Protein AF-A0A1Z9B0Y1-F1 (afdb_monomer_lite)

Sequence (141 aa):
MNPYEKLLNRKRKWTPVQTDAGSCRAGAEETVRRALALRHMELPVGDFIRDALATDVPALSRELLESNVTDEQNHDLALGFVARAYGVDEKAESEALRLREAWTSHPDHTILKAMVAERAIFFVLLPFFRANGDAGMRTVS

Structure (mmCIF, N/CA/C/O backbone):
data_AF-A0A1Z9B0Y1-F1
#
_entry.id   AF-A0A1Z9B0Y1-F1
#
loop_
_atom_site.group_PDB
_atom_site.id
_atom_site.type_symbol
_atom_site.label_atom_id
_atom_site.label_alt_id
_atom_site.label_comp_id
_atom_site.label_asym_id
_atom_site.label_entity_id
_atom_site.label_seq_id
_atom_site.pdbx_PDB_ins_code
_atom_site.Cartn_x
_atom_site.Cartn_y
_atom_site.Cartn_z
_atom_site.occupancy
_atom_site.B_iso_or_equiv
_atom_site.auth_seq_id
_atom_site.auth_comp_id
_atom_site.auth_asym_id
_atom_site.auth_atom_id
_atom_site.pdbx_PDB_model_num
ATOM 1 N N . MET A 1 1 ? -1.249 13.219 27.260 1.00 81.31 1 MET A N 1
ATOM 2 C CA . MET A 1 1 ? -1.088 12.800 25.858 1.00 81.31 1 MET A CA 1
ATOM 3 C C . MET A 1 1 ? -0.987 11.287 25.811 1.00 81.31 1 MET A C 1
ATOM 5 O O . MET A 1 1 ? 0.002 10.742 26.295 1.00 81.31 1 MET A O 1
ATOM 9 N N . ASN A 1 2 ? -2.022 10.616 25.318 1.00 92.31 2 ASN A N 1
ATOM 10 C CA . ASN A 1 2 ? -2.022 9.166 25.132 1.00 92.31 2 ASN A CA 1
ATOM 11 C C . ASN A 1 2 ? -1.180 8.771 23.886 1.00 92.31 2 ASN A C 1
ATOM 13 O O . ASN A 1 2 ? -0.787 9.648 23.107 1.00 92.31 2 ASN A O 1
ATOM 17 N N . PRO A 1 3 ? -0.845 7.480 23.686 1.00 94.62 3 PRO A N 1
ATOM 18 C CA . PRO A 1 3 ? -0.035 7.055 22.543 1.00 94.62 3 PRO A CA 1
ATOM 19 C C . PRO A 1 3 ? -0.631 7.412 21.171 1.00 94.62 3 PRO A C 1
ATOM 21 O O . PRO A 1 3 ? 0.126 7.786 20.278 1.00 94.62 3 PRO A O 1
ATOM 24 N N . TYR A 1 4 ? -1.957 7.357 21.012 1.00 94.25 4 TYR A N 1
ATOM 25 C CA . TYR A 1 4 ? -2.647 7.686 19.760 1.00 94.25 4 TYR A CA 1
ATOM 26 C C . TYR A 1 4 ? -2.570 9.183 19.448 1.00 94.25 4 TYR A C 1
ATOM 28 O O . TYR A 1 4 ? -2.167 9.554 18.349 1.00 94.25 4 TYR A O 1
ATOM 36 N N . GLU A 1 5 ? -2.822 10.044 20.438 1.00 94.12 5 GLU A N 1
ATOM 37 C CA . GLU A 1 5 ? -2.656 11.503 20.318 1.00 94.12 5 GLU A CA 1
ATOM 38 C C . GLU A 1 5 ? -1.214 11.874 19.950 1.00 94.12 5 GLU A C 1
ATOM 40 O O . GLU A 1 5 ? -0.966 12.760 19.135 1.00 94.12 5 GLU A O 1
ATOM 45 N N . LYS A 1 6 ? -0.228 11.179 20.531 1.00 95.56 6 LYS A N 1
ATOM 46 C CA . LYS A 1 6 ? 1.187 11.401 20.213 1.00 95.56 6 LYS A CA 1
ATOM 47 C C . LYS A 1 6 ? 1.515 11.038 18.763 1.00 95.56 6 LYS A C 1
ATOM 49 O O . LYS A 1 6 ? 2.334 11.726 18.157 1.00 95.56 6 LYS A O 1
ATOM 54 N N . LEU A 1 7 ? 0.934 9.960 18.231 1.00 94.00 7 LEU A N 1
ATOM 55 C CA . LEU A 1 7 ? 1.095 9.571 16.828 1.00 94.00 7 LEU A CA 1
ATOM 56 C C . LEU A 1 7 ? 0.408 10.577 15.905 1.00 94.00 7 LEU A C 1
ATOM 58 O O . LEU A 1 7 ? 1.056 11.075 14.990 1.00 94.00 7 LEU A O 1
ATOM 62 N N . LEU A 1 8 ? -0.838 10.944 16.207 1.00 93.75 8 LEU A N 1
ATOM 63 C CA . LEU A 1 8 ? -1.615 11.913 15.437 1.00 93.75 8 LEU A CA 1
ATOM 64 C C . LEU A 1 8 ? -0.884 13.259 15.324 1.00 93.75 8 LEU A C 1
ATOM 66 O O . LEU A 1 8 ? -0.677 13.758 14.223 1.00 93.75 8 LEU A O 1
ATOM 70 N N . ASN A 1 9 ? -0.360 13.777 16.439 1.00 94.44 9 ASN A N 1
ATOM 71 C CA . ASN A 1 9 ? 0.404 15.031 16.480 1.00 94.44 9 ASN A CA 1
ATOM 72 C C . ASN A 1 9 ? 1.724 14.997 15.690 1.00 94.44 9 ASN A C 1
ATOM 74 O O . ASN A 1 9 ? 2.328 16.041 15.445 1.00 94.44 9 ASN A O 1
ATOM 78 N N . ARG A 1 10 ? 2.223 13.808 15.333 1.00 93.56 10 ARG A N 1
ATOM 79 C CA . ARG A 1 10 ? 3.442 13.638 14.528 1.00 93.56 10 ARG A CA 1
ATOM 80 C C . ARG A 1 10 ? 3.149 13.459 13.045 1.00 93.56 10 ARG A C 1
ATOM 82 O O . ARG A 1 10 ? 4.092 13.559 12.256 1.00 93.56 10 ARG A O 1
ATOM 89 N N . LYS A 1 11 ? 1.896 13.188 12.665 1.00 91.19 11 LYS A N 1
ATOM 90 C CA . LYS A 1 11 ? 1.52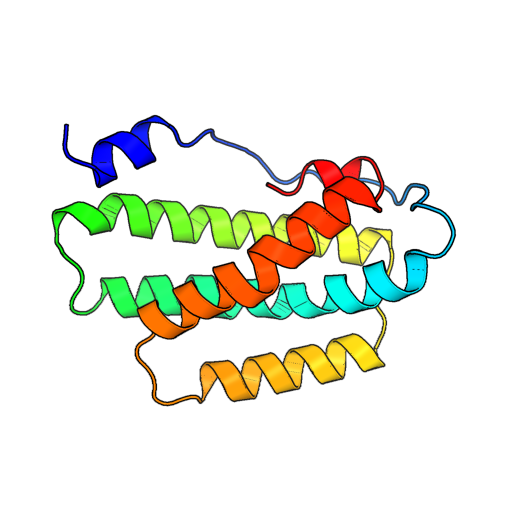3 13.019 11.261 1.00 91.19 11 LYS A CA 1
ATOM 91 C C . LYS A 1 11 ? 1.761 14.328 10.525 1.00 91.19 11 LYS A C 1
ATOM 93 O O . LYS A 1 11 ? 1.365 15.405 10.967 1.00 91.19 11 LYS A O 1
ATOM 98 N N . ARG A 1 12 ? 2.453 14.228 9.396 1.00 90.38 12 ARG A N 1
ATOM 99 C CA . ARG A 1 12 ? 2.667 15.353 8.493 1.00 90.38 12 ARG A CA 1
ATOM 100 C C . ARG A 1 12 ? 1.671 15.230 7.364 1.00 90.38 12 ARG A C 1
ATOM 102 O O . ARG A 1 12 ? 1.528 14.160 6.785 1.00 90.38 12 ARG A O 1
ATOM 109 N N . LYS A 1 13 ? 1.026 16.342 7.032 1.00 87.62 13 LYS A N 1
ATOM 110 C CA . LYS A 1 13 ? 0.240 16.407 5.810 1.00 87.62 13 LYS A CA 1
ATOM 111 C C . LYS A 1 13 ? 1.182 16.266 4.619 1.00 87.62 13 LYS A C 1
ATOM 113 O O . LYS A 1 13 ? 2.190 16.970 4.539 1.00 87.62 13 LYS A O 1
ATOM 118 N N . TRP A 1 14 ? 0.822 15.390 3.700 1.00 91.31 14 TRP A N 1
ATOM 119 C CA . TRP A 1 14 ? 1.463 15.250 2.405 1.00 91.31 14 TRP A CA 1
ATOM 120 C C . TRP A 1 14 ? 0.373 15.156 1.336 1.00 91.31 14 TRP A C 1
ATOM 122 O O . TRP A 1 14 ? -0.786 14.878 1.646 1.00 91.31 14 TRP A O 1
ATOM 132 N N . THR A 1 15 ? 0.732 15.468 0.097 1.00 91.12 15 THR A N 1
ATOM 133 C CA . THR A 1 15 ? -0.199 15.460 -1.032 1.00 91.12 15 THR A CA 1
ATOM 134 C C . THR A 1 15 ? 0.452 14.681 -2.168 1.00 91.12 15 THR A C 1
ATOM 136 O O . THR A 1 15 ? 1.574 15.030 -2.545 1.00 91.12 15 THR A O 1
ATOM 139 N N . PRO A 1 16 ? -0.220 13.666 -2.731 1.00 94.00 16 PRO A N 1
ATOM 140 C CA . PRO A 1 16 ? 0.246 12.982 -3.930 1.00 94.00 16 PRO A CA 1
ATOM 141 C C . PRO A 1 16 ? 0.434 13.959 -5.096 1.00 94.00 16 PRO A C 1
ATOM 143 O O . PRO A 1 16 ? -0.443 14.778 -5.375 1.00 94.00 16 PRO A O 1
ATOM 146 N N . VAL A 1 17 ? 1.560 13.862 -5.804 1.00 92.44 17 VAL A N 1
ATOM 147 C CA . VAL A 1 17 ? 1.859 14.690 -6.983 1.00 92.44 17 VAL A CA 1
ATOM 148 C C . VAL A 1 17 ? 2.156 13.777 -8.163 1.00 92.44 17 VAL A C 1
ATOM 150 O O . VAL A 1 17 ? 2.988 12.876 -8.057 1.00 92.44 17 VAL A O 1
ATOM 153 N N . GLN A 1 18 ? 1.491 14.015 -9.296 1.00 94.12 18 GLN A N 1
ATOM 154 C CA . GLN A 1 18 ? 1.799 13.296 -10.527 1.00 94.12 18 GLN A CA 1
ATOM 155 C C . GLN A 1 18 ? 3.174 13.720 -11.046 1.00 94.12 18 GLN A C 1
ATOM 157 O O . GLN A 1 18 ? 3.466 14.910 -11.146 1.00 94.12 18 GLN A O 1
ATOM 162 N N . THR A 1 19 ? 4.000 12.737 -11.386 1.00 90.25 19 THR A N 1
ATOM 163 C CA . THR A 1 19 ? 5.342 12.931 -11.942 1.00 90.25 19 THR A CA 1
ATOM 164 C C . THR A 1 19 ? 5.487 12.126 -13.228 1.00 90.25 19 THR A C 1
ATOM 166 O O . THR A 1 19 ? 4.723 11.187 -13.460 1.00 90.25 19 THR A O 1
ATOM 169 N N . ASP A 1 20 ? 6.440 12.515 -14.069 1.00 95.19 20 ASP A N 1
ATOM 170 C CA . ASP A 1 20 ? 6.820 11.748 -15.254 1.00 95.19 20 ASP A CA 1
ATOM 171 C C . ASP A 1 20 ? 7.807 10.639 -14.875 1.00 95.19 20 ASP A C 1
ATOM 173 O O . ASP A 1 20 ? 8.568 10.781 -13.917 1.00 95.19 20 ASP A O 1
ATOM 177 N N . ALA A 1 21 ? 7.818 9.547 -15.644 1.00 95.62 21 ALA A N 1
ATOM 178 C CA . ALA A 1 21 ? 8.701 8.417 -15.376 1.00 95.62 21 ALA A CA 1
ATOM 179 C C . ALA A 1 21 ? 10.175 8.802 -15.560 1.00 95.62 21 ALA A C 1
ATOM 181 O O . ALA A 1 21 ? 10.603 9.196 -16.647 1.00 95.62 21 ALA A O 1
ATOM 182 N N . GLY A 1 22 ? 10.961 8.645 -14.497 1.00 94.88 22 GLY A N 1
ATOM 183 C CA . GLY A 1 22 ? 12.414 8.750 -14.537 1.00 94.88 22 GLY A CA 1
ATOM 184 C C . GLY A 1 22 ? 13.112 7.399 -14.710 1.00 94.88 22 GLY A C 1
ATOM 185 O O . GLY A 1 22 ? 12.506 6.363 -14.996 1.00 94.88 22 GLY A O 1
ATOM 186 N N . SER A 1 23 ? 14.424 7.389 -14.478 1.00 94.88 23 SER A N 1
ATOM 187 C CA . SER A 1 23 ? 15.214 6.156 -14.483 1.00 94.88 23 SER A CA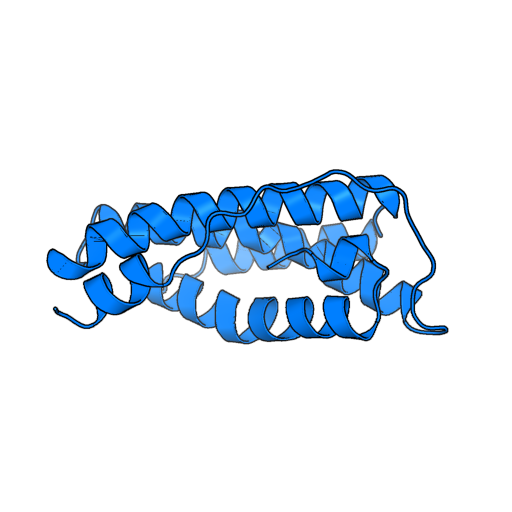 1
ATOM 188 C C . SER A 1 23 ? 15.140 5.440 -13.135 1.00 94.88 23 SER A C 1
ATOM 190 O O . SER A 1 23 ? 15.439 6.028 -12.093 1.00 94.88 23 SER A O 1
ATOM 192 N N . CYS A 1 24 ? 14.817 4.148 -13.163 1.00 96.44 24 CYS A N 1
ATOM 193 C CA . CYS A 1 24 ? 15.024 3.256 -12.026 1.00 96.44 24 CYS A CA 1
ATOM 194 C C . CYS A 1 24 ? 16.507 2.870 -11.900 1.00 96.44 24 CYS A C 1
ATOM 196 O O . CYS A 1 24 ? 17.327 3.109 -12.792 1.00 96.44 24 CYS A O 1
ATOM 198 N N . ARG A 1 25 ? 16.861 2.232 -10.783 1.00 97.31 25 ARG A N 1
ATOM 199 C CA . ARG A 1 25 ? 18.145 1.542 -10.653 1.00 97.31 25 ARG A CA 1
ATOM 200 C C . ARG A 1 25 ? 18.219 0.428 -11.699 1.00 97.31 25 ARG A C 1
ATOM 202 O O . ARG A 1 25 ? 17.319 -0.404 -11.756 1.00 97.31 25 ARG A O 1
ATOM 209 N N . ALA A 1 26 ? 19.315 0.389 -12.455 1.00 97.56 26 ALA A N 1
ATOM 210 C CA . ALA A 1 26 ? 19.524 -0.608 -13.499 1.00 97.56 26 ALA A CA 1
ATOM 211 C C . ALA A 1 26 ? 19.307 -2.040 -12.974 1.00 97.56 26 ALA A C 1
ATOM 213 O O . ALA A 1 26 ? 19.929 -2.443 -11.984 1.00 97.56 26 ALA A O 1
ATOM 214 N N . GLY A 1 27 ? 18.431 -2.788 -13.644 1.00 96.88 27 GLY A N 1
ATOM 215 C CA . GLY A 1 27 ? 18.058 -4.162 -13.305 1.00 96.88 27 GLY A CA 1
ATOM 216 C C . GLY A 1 27 ? 16.882 -4.285 -12.329 1.00 96.88 27 GLY A C 1
ATOM 217 O O . GLY A 1 27 ? 16.457 -5.401 -12.041 1.00 96.88 27 GLY A O 1
ATOM 218 N N . ALA A 1 28 ? 16.349 -3.178 -11.804 1.00 97.00 28 ALA A N 1
ATOM 219 C CA . ALA A 1 28 ? 15.200 -3.193 -10.898 1.00 97.00 28 ALA A CA 1
ATOM 220 C C . ALA A 1 28 ? 13.850 -3.013 -11.613 1.00 97.00 28 ALA A C 1
ATOM 222 O O . ALA A 1 28 ? 12.811 -3.154 -10.972 1.00 97.00 28 ALA A O 1
ATOM 223 N N . GLU A 1 29 ? 13.841 -2.702 -12.909 1.00 94.88 29 GLU A N 1
ATOM 224 C CA . GLU A 1 29 ? 12.665 -2.251 -13.659 1.00 94.88 29 GLU A CA 1
ATOM 225 C C . GLU A 1 29 ? 11.517 -3.272 -13.630 1.00 94.88 29 GLU A C 1
ATOM 227 O O . GLU A 1 29 ? 10.367 -2.910 -13.378 1.00 94.88 29 GLU A O 1
ATOM 232 N N . GLU A 1 30 ? 11.823 -4.557 -13.837 1.00 95.38 30 GLU A N 1
ATOM 233 C CA . GLU A 1 30 ? 10.824 -5.633 -13.771 1.00 95.38 30 GLU A CA 1
ATOM 234 C C . GLU A 1 30 ? 10.233 -5.751 -12.360 1.00 95.38 30 GLU A C 1
ATOM 236 O O . GLU A 1 30 ? 9.014 -5.754 -12.176 1.00 95.38 30 GLU A O 1
ATOM 241 N N . THR A 1 31 ? 11.098 -5.793 -11.344 1.00 96.81 31 THR A N 1
ATOM 242 C CA . THR A 1 31 ? 10.684 -5.907 -9.942 1.00 96.81 31 THR A CA 1
ATOM 243 C C . THR A 1 31 ? 9.848 -4.705 -9.508 1.00 96.81 31 THR A C 1
ATOM 245 O O . THR A 1 31 ? 8.869 -4.879 -8.789 1.00 96.81 31 THR A O 1
ATOM 248 N N . VAL A 1 32 ? 10.175 -3.499 -9.983 1.00 96.50 32 VAL A N 1
ATOM 249 C CA . VAL A 1 32 ? 9.381 -2.284 -9.754 1.00 96.50 32 VAL A CA 1
ATOM 250 C C . VAL A 1 32 ? 7.973 -2.435 -10.318 1.00 96.50 32 VAL A C 1
ATOM 252 O O . VAL A 1 32 ? 7.019 -2.182 -9.589 1.00 96.50 32 VAL A O 1
ATOM 255 N N . ARG A 1 33 ? 7.810 -2.912 -11.558 1.00 95.75 33 ARG A N 1
ATOM 256 C CA . ARG A 1 33 ? 6.473 -3.125 -12.146 1.00 95.75 33 ARG A CA 1
ATOM 257 C C . ARG A 1 33 ? 5.661 -4.175 -11.389 1.00 95.75 33 ARG A C 1
ATOM 259 O O . ARG A 1 33 ? 4.479 -3.965 -11.135 1.00 95.75 33 ARG A O 1
ATOM 266 N N . ARG A 1 34 ? 6.295 -5.274 -10.970 1.00 97.19 34 ARG A N 1
ATOM 267 C CA . ARG A 1 34 ? 5.632 -6.328 -10.184 1.00 97.19 34 ARG A CA 1
ATOM 268 C C . ARG A 1 34 ? 5.228 -5.846 -8.792 1.00 97.19 34 ARG A C 1
ATOM 270 O O . ARG A 1 34 ? 4.118 -6.123 -8.353 1.00 97.19 34 ARG A O 1
ATOM 277 N N . ALA A 1 35 ? 6.098 -5.098 -8.115 1.00 97.12 35 ALA A N 1
ATOM 278 C CA . ALA A 1 35 ? 5.778 -4.482 -6.831 1.00 97.12 35 ALA A CA 1
ATOM 279 C C . ALA A 1 35 ? 4.656 -3.440 -6.972 1.00 97.12 35 ALA A C 1
ATOM 281 O O . ALA A 1 35 ? 3.781 -3.361 -6.117 1.00 97.12 35 ALA A O 1
ATOM 282 N N . LEU A 1 36 ? 4.636 -2.682 -8.072 1.00 97.31 36 LEU A N 1
ATOM 283 C CA . LEU A 1 36 ? 3.620 -1.664 -8.341 1.00 97.31 36 LEU A CA 1
ATOM 284 C C . LEU A 1 36 ? 2.226 -2.255 -8.563 1.00 97.31 36 LEU A C 1
ATOM 286 O O . LEU A 1 36 ? 1.231 -1.600 -8.249 1.00 97.31 36 LEU A O 1
ATOM 290 N N . ALA A 1 37 ? 2.132 -3.497 -9.039 1.00 98.06 37 ALA A N 1
ATOM 291 C CA . ALA A 1 37 ? 0.859 -4.206 -9.122 1.00 98.06 37 ALA A CA 1
ATOM 292 C C . ALA A 1 37 ? 0.206 -4.404 -7.742 1.00 98.06 37 ALA A C 1
ATOM 294 O O . ALA A 1 37 ? -1.017 -4.350 -7.626 1.00 98.06 37 ALA A O 1
ATOM 295 N N . LEU A 1 38 ? 0.997 -4.535 -6.668 1.00 97.62 38 LEU A N 1
ATOM 296 C CA . LEU A 1 38 ? 0.471 -4.681 -5.305 1.00 97.62 38 LEU A CA 1
ATOM 297 C C . LEU A 1 38 ? -0.200 -3.411 -4.761 1.00 97.62 38 LEU A C 1
ATOM 299 O O . LEU A 1 38 ? -0.834 -3.495 -3.713 1.00 97.62 38 LEU A O 1
ATOM 303 N N . ARG A 1 39 ? -0.173 -2.274 -5.476 1.00 96.19 39 ARG A N 1
ATOM 304 C CA . ARG A 1 39 ? -0.962 -1.078 -5.112 1.00 96.19 39 ARG A CA 1
ATOM 305 C C . ARG A 1 39 ? -2.458 -1.370 -4.972 1.00 96.19 39 ARG A C 1
ATOM 307 O O . ARG A 1 39 ? -3.136 -0.733 -4.183 1.00 96.19 39 ARG A O 1
ATOM 314 N N . HIS A 1 40 ? -2.972 -2.382 -5.679 1.00 96.44 40 HIS A N 1
ATOM 315 C CA . HIS A 1 40 ? -4.366 -2.826 -5.542 1.00 96.44 40 HIS A CA 1
ATOM 316 C C . HIS A 1 40 ? -4.724 -3.291 -4.125 1.00 96.44 40 HIS A C 1
ATOM 318 O O . HIS A 1 40 ? -5.909 -3.437 -3.828 1.00 96.44 40 HIS A O 1
ATOM 324 N N . MET A 1 41 ? -3.725 -3.542 -3.273 1.00 95.31 41 MET A N 1
ATOM 325 C CA . MET A 1 41 ? -3.900 -3.890 -1.865 1.00 95.31 41 MET A CA 1
ATOM 326 C C . MET A 1 41 ? -4.159 -2.669 -0.964 1.00 95.31 41 MET A C 1
ATOM 328 O O . MET A 1 41 ? -4.644 -2.878 0.144 1.00 95.31 41 MET A O 1
ATOM 332 N N . GLU A 1 42 ? -3.917 -1.433 -1.425 1.00 92.75 42 GLU A N 1
ATOM 333 C CA . GLU A 1 42 ? -4.175 -0.202 -0.647 1.00 92.75 42 GLU A CA 1
ATOM 334 C C . GLU A 1 42 ? -5.676 -0.017 -0.384 1.00 92.75 42 GLU A C 1
ATOM 336 O O . GLU A 1 42 ? -6.107 0.250 0.738 1.00 92.75 42 GLU A O 1
ATOM 341 N N . LEU A 1 43 ? -6.499 -0.258 -1.412 1.00 85.25 43 LEU A N 1
ATOM 342 C CA . LEU A 1 43 ? -7.960 -0.179 -1.317 1.00 85.25 43 LEU A CA 1
ATOM 343 C C . LEU A 1 43 ? -8.525 -1.096 -0.206 1.00 85.25 43 LEU A C 1
ATOM 345 O O . LEU A 1 43 ? -9.223 -0.584 0.672 1.00 85.25 43 LEU A O 1
ATOM 349 N N . PRO A 1 44 ? -8.193 -2.408 -0.154 1.00 88.38 44 PRO A N 1
ATOM 350 C CA . PRO A 1 44 ? -8.573 -3.265 0.965 1.00 88.38 44 PRO A CA 1
ATOM 351 C C . PRO A 1 44 ? -8.143 -2.748 2.336 1.00 88.38 44 PRO A C 1
ATOM 353 O O . PRO A 1 44 ? -8.916 -2.878 3.278 1.00 88.38 44 PRO A O 1
ATOM 356 N N . VAL A 1 45 ? -6.934 -2.191 2.479 1.00 89.81 45 VAL A N 1
ATOM 357 C CA . VAL A 1 45 ? -6.456 -1.686 3.778 1.00 89.81 45 VAL A CA 1
ATOM 358 C C . VAL A 1 45 ? -7.346 -0.538 4.253 1.00 89.81 45 VAL A C 1
ATOM 360 O O . VAL A 1 45 ? -7.826 -0.575 5.388 1.00 89.81 45 VAL A O 1
ATOM 363 N N . GLY A 1 46 ? -7.656 0.420 3.375 1.00 88.44 46 GLY A N 1
ATOM 364 C CA . GLY A 1 46 ? -8.572 1.518 3.686 1.00 88.44 46 GLY A CA 1
ATOM 365 C C . GLY A 1 46 ? -9.972 1.045 4.099 1.00 88.44 46 GLY A C 1
ATOM 366 O O . GLY A 1 46 ? -10.511 1.524 5.102 1.00 88.44 46 GLY A O 1
ATOM 367 N N . ASP A 1 47 ? -10.543 0.078 3.376 1.00 89.56 47 ASP A N 1
ATOM 368 C CA . ASP A 1 47 ? -11.862 -0.494 3.687 1.00 89.56 47 ASP A CA 1
ATOM 369 C C . ASP A 1 47 ? -11.852 -1.258 5.019 1.00 89.56 47 ASP A C 1
ATOM 371 O O . ASP A 1 47 ? -12.731 -1.070 5.861 1.00 89.56 47 ASP A O 1
ATOM 375 N N . PHE A 1 48 ? -10.804 -2.040 5.283 1.00 90.44 48 PHE A N 1
ATOM 376 C CA . PHE A 1 48 ? -10.653 -2.771 6.540 1.00 90.44 48 PHE A CA 1
ATOM 377 C C . PHE A 1 48 ? -10.585 -1.852 7.760 1.00 90.44 48 PHE A C 1
ATOM 379 O O . PHE A 1 48 ? -11.144 -2.187 8.809 1.00 90.44 48 PHE A O 1
ATOM 386 N N . ILE A 1 49 ? -9.926 -0.695 7.642 1.00 87.75 49 ILE A N 1
ATOM 387 C CA . ILE A 1 49 ? -9.894 0.300 8.719 1.00 87.75 49 ILE A CA 1
ATOM 388 C C . ILE A 1 49 ? -11.301 0.863 8.960 1.00 87.75 49 ILE A C 1
ATOM 390 O O . ILE A 1 49 ? -11.714 0.981 10.114 1.00 87.75 49 ILE A O 1
ATOM 394 N N . ARG A 1 50 ? -12.073 1.163 7.907 1.00 88.69 50 ARG A N 1
ATOM 395 C CA . ARG A 1 50 ? -13.459 1.656 8.045 1.00 88.69 50 ARG A CA 1
ATOM 396 C C . ARG A 1 50 ? 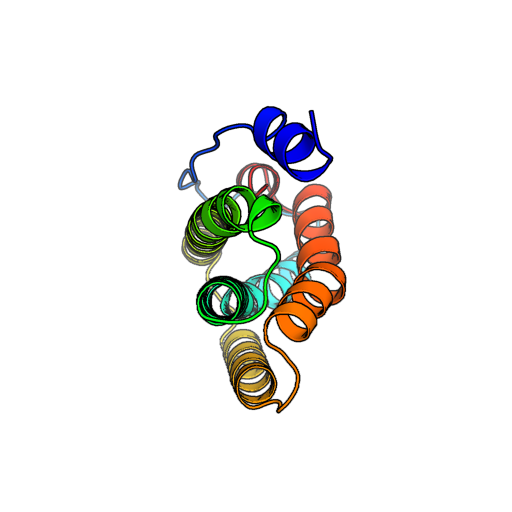-14.375 0.634 8.708 1.00 88.69 50 ARG A C 1
ATOM 398 O O . ARG A 1 50 ? -15.103 0.986 9.634 1.00 88.69 50 ARG A O 1
ATOM 405 N N . ASP A 1 51 ? -14.289 -0.624 8.296 1.00 88.56 51 ASP A N 1
ATOM 406 C CA . ASP A 1 51 ? -15.066 -1.711 8.894 1.00 88.56 51 ASP A CA 1
ATOM 407 C C . ASP A 1 51 ? -14.705 -1.912 10.376 1.00 88.56 51 ASP A C 1
ATOM 409 O O . ASP A 1 51 ? -15.570 -2.124 11.229 1.00 88.56 51 ASP A O 1
ATOM 413 N N . ALA A 1 52 ? -13.420 -1.781 10.718 1.00 86.75 52 ALA A N 1
ATOM 414 C CA . ALA A 1 52 ? -12.959 -1.832 12.102 1.00 86.75 52 ALA A CA 1
ATOM 415 C C . ALA A 1 52 ? -13.499 -0.667 12.951 1.00 86.75 52 ALA A C 1
ATOM 417 O O . ALA A 1 52 ? -13.863 -0.858 14.109 1.00 86.75 52 ALA A O 1
ATOM 418 N N . LEU A 1 53 ? -13.589 0.541 12.384 1.00 86.69 53 LEU A N 1
ATOM 419 C CA . LEU A 1 53 ? -14.159 1.712 13.062 1.00 86.69 53 LEU A CA 1
ATOM 420 C C . LEU A 1 53 ? -15.651 1.532 13.390 1.00 86.69 53 LEU A C 1
ATOM 422 O O . LEU A 1 53 ? -16.122 2.047 14.409 1.00 86.69 53 LEU A O 1
ATOM 426 N N . ALA A 1 54 ? -16.386 0.786 12.561 1.00 81.88 54 ALA A N 1
ATOM 427 C CA . ALA A 1 54 ? -17.784 0.434 12.806 1.00 81.88 54 ALA A CA 1
ATOM 428 C C . ALA A 1 54 ? -17.963 -0.614 13.924 1.00 81.88 54 ALA A C 1
ATOM 430 O O . ALA A 1 54 ? -19.079 -0.810 14.404 1.00 81.88 54 ALA A O 1
ATOM 431 N N . THR A 1 55 ? -16.877 -1.268 14.346 1.00 78.69 55 THR A N 1
ATOM 432 C CA . THR A 1 55 ? -16.868 -2.372 15.313 1.00 78.69 55 THR A CA 1
ATOM 433 C C . THR A 1 55 ? -15.962 -2.051 16.518 1.00 78.69 55 THR A C 1
ATOM 435 O O . THR A 1 55 ? -15.928 -0.911 17.003 1.00 78.69 55 THR A O 1
ATOM 438 N N . ASP A 1 56 ? -15.263 -3.056 17.052 1.00 72.75 56 ASP A N 1
ATOM 439 C CA . ASP A 1 56 ? -14.650 -3.066 18.382 1.00 72.75 56 ASP A CA 1
ATOM 440 C C . ASP A 1 56 ? -13.235 -2.463 18.401 1.00 72.75 56 ASP A C 1
ATOM 442 O O . ASP A 1 56 ? -12.249 -3.120 18.741 1.00 72.75 56 ASP A O 1
ATOM 446 N N . VAL A 1 57 ? -13.118 -1.174 18.068 1.00 88.19 57 VAL A N 1
ATOM 447 C CA . VAL A 1 57 ? -11.887 -0.399 18.308 1.00 88.19 57 VAL A CA 1
ATOM 448 C C . VAL A 1 57 ? -12.007 0.509 19.536 1.00 88.19 57 VAL A C 1
ATOM 450 O O . VAL A 1 57 ? -13.058 1.132 19.746 1.00 88.19 57 VAL A O 1
ATOM 453 N N . PRO A 1 58 ? -10.931 0.658 20.339 1.00 89.88 58 PRO A N 1
ATOM 454 C CA . PRO A 1 58 ? -10.906 1.597 21.455 1.00 89.88 58 PRO A CA 1
ATOM 455 C C . PRO A 1 58 ? -11.293 3.018 21.027 1.00 89.88 58 PRO A C 1
ATOM 457 O O . PRO A 1 58 ? -10.797 3.535 20.030 1.00 89.88 58 PRO A O 1
ATOM 460 N N . ALA A 1 59 ? -12.130 3.698 21.815 1.00 90.38 59 ALA A N 1
ATOM 461 C CA . ALA A 1 59 ? -12.588 5.051 21.483 1.00 90.38 59 ALA A CA 1
ATOM 462 C C . ALA A 1 59 ? -11.423 6.033 21.244 1.00 90.38 59 ALA A C 1
ATOM 464 O O . ALA A 1 59 ? -11.458 6.817 20.301 1.00 90.38 59 ALA A O 1
ATOM 465 N N . LEU A 1 60 ? -10.354 5.926 22.043 1.00 91.88 60 LEU A N 1
ATOM 466 C CA . LEU A 1 60 ? -9.166 6.781 21.937 1.00 91.88 60 LEU A CA 1
ATOM 467 C C . LEU A 1 60 ? -8.340 6.568 20.655 1.00 91.88 60 LEU A C 1
ATOM 469 O O . LEU A 1 60 ? -7.505 7.413 20.350 1.00 91.88 60 LEU A O 1
ATOM 473 N N . SER A 1 61 ? -8.524 5.461 19.922 1.00 91.75 61 SER A N 1
ATOM 474 C CA . SER A 1 61 ? -7.796 5.203 18.670 1.00 91.75 61 SER A CA 1
ATOM 475 C C . SER A 1 61 ? -8.562 5.627 17.419 1.00 91.75 61 SER A C 1
ATOM 477 O O . SER A 1 61 ? -7.967 5.648 16.345 1.00 91.75 61 SER A O 1
ATOM 479 N N . ARG A 1 62 ? -9.860 5.947 17.533 1.00 91.62 62 ARG A N 1
ATOM 480 C CA . ARG A 1 62 ? -10.744 6.195 16.380 1.00 91.62 62 ARG A CA 1
ATOM 481 C C . ARG A 1 62 ? -10.256 7.345 15.509 1.00 91.62 62 ARG A C 1
ATOM 483 O O . ARG A 1 62 ? -10.051 7.138 14.323 1.00 91.62 62 ARG A O 1
ATOM 490 N N . GLU A 1 63 ? -9.958 8.494 16.109 1.00 92.81 63 GLU A N 1
ATOM 491 C CA . GLU A 1 63 ? -9.477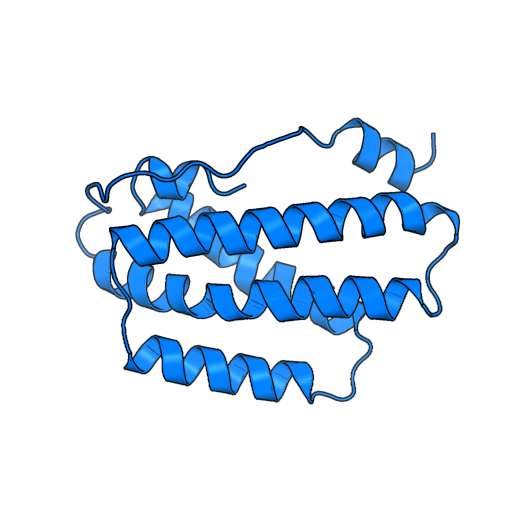 9.676 15.378 1.00 92.81 63 GLU A CA 1
ATOM 492 C C . GLU A 1 63 ? -8.180 9.391 14.601 1.00 92.81 63 GLU A C 1
ATOM 494 O O . GLU A 1 63 ? -8.031 9.773 13.440 1.00 92.81 63 GLU A O 1
ATOM 499 N N . LEU A 1 64 ? -7.246 8.652 15.211 1.00 93.25 64 LEU A N 1
ATOM 500 C CA . LEU A 1 64 ? -6.015 8.255 14.531 1.00 93.25 64 LEU A CA 1
ATOM 501 C C . LEU A 1 64 ? -6.310 7.325 13.346 1.00 93.25 64 LEU A C 1
ATOM 503 O O . LEU A 1 64 ? -5.788 7.554 12.258 1.00 93.25 64 LEU A O 1
ATOM 507 N N . LEU A 1 65 ? -7.137 6.299 13.545 1.00 91.94 65 LEU A N 1
ATOM 508 C CA . LEU A 1 65 ? -7.484 5.333 12.502 1.00 91.94 65 LEU A CA 1
ATOM 509 C C . LEU A 1 65 ? -8.270 5.985 11.352 1.00 91.94 65 LEU A C 1
ATOM 511 O O . LEU A 1 65 ? -7.968 5.726 10.193 1.00 91.94 65 LEU A O 1
ATOM 515 N N . GLU A 1 66 ? -9.199 6.894 11.644 1.00 91.81 66 GLU A N 1
ATOM 516 C CA . GLU A 1 66 ? -9.894 7.703 10.633 1.00 91.81 66 GLU A CA 1
ATOM 517 C C . GLU A 1 66 ? -8.911 8.542 9.811 1.00 91.81 66 GLU A C 1
ATOM 519 O O . GLU A 1 66 ? -9.011 8.604 8.585 1.00 91.81 66 GLU A O 1
ATOM 524 N N . SER A 1 67 ? -7.901 9.130 10.460 1.00 92.25 67 SER A N 1
ATOM 525 C CA . SER A 1 67 ? -6.854 9.853 9.737 1.00 92.25 67 SER A CA 1
ATOM 526 C C . SER A 1 67 ? -6.011 8.933 8.840 1.00 92.25 67 SER A C 1
ATOM 528 O O . SER A 1 67 ? -5.545 9.383 7.798 1.00 92.25 67 SER A O 1
ATOM 530 N N . ASN A 1 68 ? -5.816 7.659 9.210 1.00 90.94 68 ASN A N 1
ATOM 531 C CA . ASN A 1 68 ? -5.093 6.687 8.378 1.00 90.94 68 ASN A CA 1
ATOM 532 C C . ASN A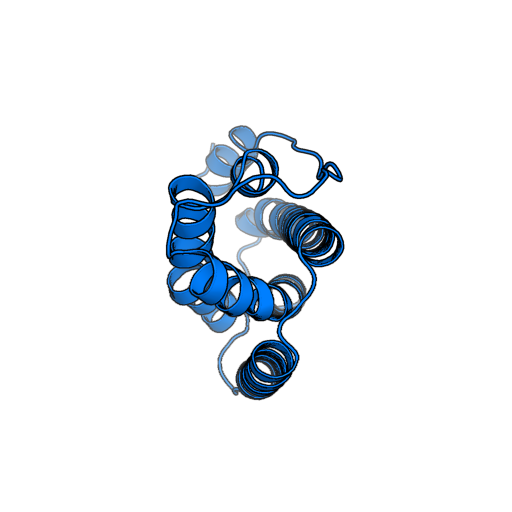 1 68 ? -5.880 6.332 7.111 1.00 90.94 68 ASN A C 1
ATOM 534 O O . ASN A 1 68 ? -5.279 6.197 6.058 1.00 90.94 68 ASN A O 1
ATOM 538 N N . VAL A 1 69 ? -7.218 6.293 7.157 1.00 90.62 69 VAL A N 1
ATOM 539 C CA . VAL A 1 69 ? -8.040 6.077 5.947 1.00 90.62 69 VAL A CA 1
ATOM 540 C C . VAL A 1 69 ? -7.739 7.118 4.863 1.00 90.62 69 VAL A C 1
ATOM 542 O O . VAL A 1 69 ? -7.728 6.793 3.679 1.00 90.62 69 VAL A O 1
ATOM 545 N N . THR A 1 70 ? -7.503 8.372 5.257 1.00 90.25 70 THR A N 1
ATOM 546 C CA . THR A 1 70 ? -7.132 9.437 4.310 1.00 90.25 70 THR A CA 1
ATOM 547 C C . THR A 1 70 ? -5.728 9.218 3.742 1.00 90.25 70 THR A C 1
ATOM 549 O O . THR A 1 70 ? -5.492 9.513 2.573 1.00 90.25 70 THR A O 1
ATOM 552 N N . ASP A 1 71 ? -4.801 8.685 4.540 1.00 91.50 71 ASP A N 1
ATOM 553 C CA . ASP A 1 71 ? -3.464 8.343 4.052 1.00 91.50 71 ASP A CA 1
ATOM 554 C C . ASP A 1 71 ? -3.517 7.194 3.046 1.00 91.50 71 ASP A C 1
ATOM 556 O O . ASP A 1 71 ? -2.915 7.335 1.989 1.00 91.50 71 ASP A O 1
ATOM 560 N N . GLU A 1 72 ? -4.322 6.151 3.275 1.00 92.38 72 GLU A N 1
ATOM 561 C CA . GLU A 1 72 ? -4.466 5.053 2.302 1.00 92.38 72 GLU A CA 1
ATOM 562 C C . GLU A 1 72 ? -5.041 5.526 0.960 1.00 92.38 72 GLU A C 1
ATOM 564 O O . GLU A 1 72 ? -4.615 5.084 -0.105 1.00 92.38 72 GLU A O 1
ATOM 569 N N . GLN A 1 73 ? -5.960 6.498 0.975 1.00 92.50 73 GLN A N 1
ATOM 570 C CA . GLN A 1 73 ? -6.438 7.136 -0.258 1.00 92.50 73 GLN A CA 1
ATOM 571 C C . GLN A 1 73 ? -5.327 7.912 -0.975 1.00 92.50 73 GLN A C 1
ATOM 573 O O . GLN A 1 73 ? -5.265 7.926 -2.207 1.00 92.50 73 GLN A O 1
ATOM 578 N N . ASN A 1 74 ? -4.451 8.568 -0.213 1.00 94.19 74 ASN A N 1
ATOM 579 C CA . ASN A 1 74 ? -3.300 9.259 -0.774 1.00 94.19 74 ASN A CA 1
ATOM 580 C C . ASN A 1 74 ? -2.255 8.267 -1.308 1.00 94.19 74 ASN A C 1
ATOM 582 O O . ASN A 1 74 ? -1.694 8.526 -2.374 1.00 94.19 74 ASN A O 1
ATOM 586 N N . HIS A 1 75 ? -2.016 7.138 -0.632 1.00 94.69 75 HIS A N 1
ATOM 587 C CA . HIS A 1 75 ? -1.134 6.070 -1.110 1.00 94.69 75 HIS A CA 1
ATOM 588 C C . HIS A 1 75 ? -1.653 5.475 -2.421 1.00 94.69 75 HIS A C 1
ATOM 590 O O . HIS A 1 75 ? -0.911 5.455 -3.405 1.00 94.69 75 HIS A O 1
ATOM 596 N N . ASP A 1 76 ? -2.932 5.089 -2.481 1.00 94.50 76 ASP A N 1
ATOM 597 C CA . ASP A 1 76 ? -3.561 4.562 -3.698 1.00 94.50 76 ASP A CA 1
ATOM 598 C C . ASP A 1 76 ? -3.439 5.555 -4.865 1.00 94.50 76 ASP A C 1
ATOM 600 O O . ASP A 1 76 ? -2.992 5.202 -5.961 1.00 94.50 76 ASP A O 1
ATOM 604 N N . LEU A 1 77 ? -3.724 6.839 -4.618 1.00 95.69 77 LEU A N 1
ATOM 605 C CA . LEU A 1 77 ? -3.575 7.882 -5.630 1.00 95.69 77 LEU A CA 1
ATOM 606 C C . LEU A 1 77 ? -2.116 8.056 -6.082 1.00 95.69 77 LEU A C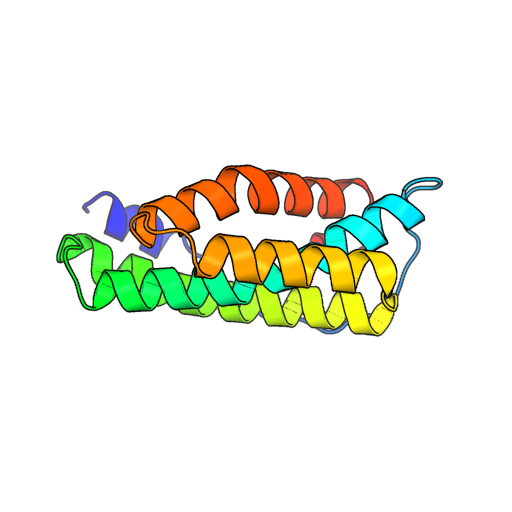 1
ATOM 608 O O . LEU A 1 77 ? -1.856 8.163 -7.284 1.00 95.69 77 LEU A O 1
ATOM 612 N N . ALA A 1 78 ? -1.166 8.085 -5.146 1.00 96.06 78 ALA A N 1
ATOM 613 C CA . ALA A 1 78 ? 0.256 8.254 -5.434 1.00 96.06 78 ALA A CA 1
ATOM 614 C C . ALA A 1 78 ? 0.817 7.074 -6.236 1.00 96.06 78 ALA A C 1
ATOM 616 O O . ALA A 1 78 ? 1.444 7.273 -7.277 1.00 96.06 78 ALA A O 1
ATOM 617 N N . LEU A 1 79 ? 0.534 5.841 -5.818 1.00 96.38 79 LEU A N 1
ATOM 618 C CA . LEU A 1 79 ? 0.912 4.637 -6.557 1.00 96.38 79 LEU A CA 1
ATOM 619 C C . LEU A 1 79 ? 0.186 4.560 -7.908 1.00 96.38 79 LEU A C 1
ATOM 621 O O . LEU A 1 79 ? 0.763 4.116 -8.901 1.00 96.38 79 LEU A O 1
ATOM 625 N N . GLY A 1 80 ? -1.044 5.067 -7.991 1.00 96.62 80 GLY A N 1
ATOM 626 C CA . GLY A 1 80 ? -1.770 5.253 -9.243 1.00 96.62 80 GLY A CA 1
ATOM 627 C C . GLY A 1 80 ? -1.089 6.241 -10.200 1.00 96.62 80 GLY A C 1
ATOM 628 O O . GLY A 1 80 ? -1.073 5.998 -11.409 1.00 96.62 80 GLY A O 1
ATOM 629 N N . PHE A 1 81 ? -0.491 7.327 -9.695 1.00 96.88 81 PHE A N 1
ATOM 630 C CA . PHE A 1 81 ? 0.342 8.222 -10.509 1.00 96.88 81 PHE A CA 1
ATOM 631 C C . PHE A 1 81 ? 1.570 7.495 -11.055 1.00 96.88 81 PHE A C 1
ATOM 633 O O . PHE A 1 81 ? 1.846 7.595 -12.250 1.00 96.88 81 PHE A O 1
ATOM 640 N N . VAL A 1 82 ? 2.257 6.717 -10.214 1.00 96.44 82 VAL A N 1
ATOM 641 C CA . VAL A 1 82 ? 3.417 5.918 -10.633 1.00 96.44 82 VAL A CA 1
ATOM 642 C C . VAL A 1 82 ? 3.022 4.920 -11.728 1.00 96.44 82 VAL A C 1
ATOM 644 O O . VAL A 1 82 ? 3.690 4.844 -12.757 1.00 96.44 82 VAL A O 1
ATOM 647 N N . ALA A 1 83 ? 1.900 4.212 -11.566 1.00 96.69 83 ALA A N 1
ATOM 648 C CA . ALA A 1 83 ? 1.391 3.266 -12.564 1.00 96.69 83 ALA A CA 1
ATOM 649 C C . ALA A 1 83 ? 1.045 3.935 -13.900 1.00 96.69 83 ALA A C 1
ATOM 651 O O . ALA A 1 83 ? 1.306 3.368 -14.958 1.00 96.69 83 ALA A O 1
ATOM 652 N N . ARG A 1 84 ? 0.506 5.160 -13.879 1.00 96.88 84 ARG A N 1
ATOM 653 C CA . ARG A 1 84 ? 0.262 5.922 -15.113 1.00 96.88 84 ARG A CA 1
ATOM 654 C C . ARG A 1 84 ? 1.549 6.343 -15.814 1.00 96.88 84 ARG A C 1
ATOM 656 O O . ARG A 1 84 ? 1.591 6.307 -17.038 1.00 96.88 84 ARG A O 1
ATOM 663 N N . ALA A 1 85 ? 2.573 6.730 -15.059 1.00 95.75 85 ALA A N 1
ATOM 664 C CA . ALA A 1 85 ? 3.848 7.166 -15.617 1.00 95.75 85 ALA A CA 1
ATOM 665 C C . ALA A 1 85 ? 4.650 5.999 -16.222 1.00 95.75 85 ALA A C 1
ATOM 667 O O . ALA A 1 85 ? 5.212 6.128 -17.306 1.00 95.75 85 ALA A O 1
ATOM 668 N N . TYR A 1 86 ? 4.686 4.853 -15.537 1.00 94.75 86 TYR A N 1
ATOM 669 C CA . TYR A 1 86 ? 5.523 3.703 -15.906 1.00 94.75 86 TYR A CA 1
ATOM 670 C C . TYR A 1 86 ? 4.814 2.632 -16.742 1.00 94.75 86 TYR A C 1
ATOM 672 O O . TYR A 1 86 ? 5.476 1.742 -17.292 1.00 94.75 86 TYR A O 1
ATOM 680 N N . GLY A 1 87 ? 3.484 2.696 -16.817 1.00 94.50 87 GLY A N 1
ATOM 681 C CA . GLY A 1 87 ? 2.654 1.596 -17.286 1.00 94.50 87 GLY A CA 1
ATOM 682 C C . GLY A 1 87 ? 2.542 0.474 -16.251 1.00 94.50 87 GLY A C 1
ATOM 683 O O . GLY A 1 87 ? 3.048 0.557 -15.130 1.00 94.50 87 GLY A O 1
ATOM 684 N N . VAL A 1 88 ? 1.865 -0.600 -16.649 1.00 96.12 88 VAL A N 1
ATOM 685 C CA . VAL A 1 88 ? 1.601 -1.770 -15.804 1.00 96.12 88 VAL A CA 1
ATOM 686 C C . VAL A 1 88 ? 2.042 -3.054 -16.498 1.00 96.12 88 VAL A C 1
ATOM 688 O O . VAL A 1 88 ? 2.163 -3.104 -17.721 1.00 96.12 88 VAL A O 1
ATOM 691 N N . ASP A 1 89 ? 2.273 -4.098 -15.707 1.00 96.88 89 ASP A N 1
ATOM 692 C CA . ASP A 1 89 ? 2.466 -5.462 -16.197 1.00 96.88 89 ASP A CA 1
ATOM 693 C C . ASP A 1 89 ? 1.157 -6.237 -16.008 1.00 96.88 89 ASP A C 1
ATOM 695 O O . ASP A 1 89 ? 0.783 -6.553 -14.883 1.00 96.88 89 ASP A O 1
ATOM 699 N N . GLU A 1 90 ? 0.443 -6.533 -17.096 1.00 97.50 90 GLU A N 1
ATOM 700 C CA . GLU A 1 90 ? -0.898 -7.139 -17.040 1.00 97.50 90 GLU A CA 1
ATOM 701 C C . GLU A 1 90 ? -0.933 -8.474 -16.286 1.00 97.50 90 GLU A C 1
ATOM 703 O O . GLU A 1 90 ? -1.914 -8.789 -15.603 1.00 97.50 90 GLU A O 1
ATOM 708 N N . LYS A 1 91 ? 0.144 -9.263 -16.374 1.00 97.81 91 LYS A N 1
ATOM 709 C CA . LYS A 1 91 ? 0.232 -10.525 -15.646 1.00 97.81 91 LYS A CA 1
ATOM 710 C C . LYS A 1 91 ? 0.325 -10.245 -14.150 1.00 97.81 91 LYS A C 1
ATOM 712 O O . LYS A 1 91 ? -0.467 -10.815 -13.396 1.00 97.81 91 LYS A O 1
ATOM 717 N N . ALA A 1 92 ? 1.216 -9.344 -13.737 1.00 97.94 92 ALA A N 1
ATOM 718 C CA . ALA A 1 92 ? 1.360 -8.943 -12.341 1.00 97.94 92 ALA A CA 1
ATOM 719 C C . ALA A 1 92 ? 0.077 -8.294 -11.789 1.00 97.94 92 ALA A C 1
ATOM 721 O O . ALA A 1 92 ? -0.329 -8.614 -10.674 1.00 97.94 92 ALA A O 1
ATOM 722 N N . GLU A 1 93 ? -0.610 -7.456 -12.574 1.00 98.12 93 GLU A N 1
ATOM 723 C CA . GLU A 1 93 ? -1.917 -6.883 -12.215 1.00 98.12 93 GLU A CA 1
ATOM 724 C C . GLU A 1 93 ? -2.937 -7.989 -11.926 1.00 98.12 93 GLU A C 1
ATOM 726 O O . GLU A 1 93 ? -3.615 -7.971 -10.899 1.00 98.12 93 GLU A O 1
ATOM 731 N N . SER A 1 94 ? -3.018 -8.993 -12.806 1.00 98.25 94 SER A N 1
ATOM 732 C CA . SER A 1 94 ? -3.945 -10.114 -12.631 1.00 98.25 94 SER A CA 1
ATOM 733 C C . SER A 1 94 ? -3.636 -10.940 -11.378 1.00 98.25 94 SER A C 1
ATOM 735 O O . SER A 1 94 ? -4.546 -11.423 -10.708 1.00 98.25 94 SER A O 1
ATOM 737 N N . GLU A 1 95 ? -2.357 -11.124 -11.047 1.00 97.94 95 GLU A N 1
ATOM 738 C CA . GLU A 1 95 ? -1.921 -11.824 -9.837 1.00 97.94 95 GLU A CA 1
ATOM 739 C C . GLU A 1 95 ? -2.268 -11.010 -8.585 1.00 97.94 95 GLU A C 1
ATOM 741 O O . GLU A 1 95 ? -2.860 -11.553 -7.650 1.00 97.94 95 GLU A O 1
ATOM 746 N N . ALA A 1 96 ? -1.999 -9.702 -8.595 1.00 97.38 96 ALA A N 1
ATOM 747 C CA . ALA A 1 96 ? -2.330 -8.800 -7.498 1.00 97.38 96 ALA A CA 1
ATOM 748 C C . ALA A 1 96 ? -3.841 -8.734 -7.228 1.00 97.38 96 ALA A C 1
ATOM 750 O O . ALA A 1 96 ? -4.254 -8.750 -6.072 1.00 97.38 96 ALA A O 1
ATOM 751 N N . LEU A 1 97 ? -4.684 -8.738 -8.266 1.00 97.88 97 LEU A N 1
ATOM 752 C CA . LEU A 1 97 ? -6.142 -8.757 -8.101 1.00 97.88 97 LEU A CA 1
ATOM 753 C C . LEU A 1 97 ? -6.655 -10.064 -7.480 1.00 97.88 97 LEU A C 1
ATOM 755 O O . LEU A 1 97 ? -7.556 -10.019 -6.644 1.00 97.88 97 LEU A O 1
ATOM 759 N N . ARG A 1 98 ? -6.065 -11.217 -7.827 1.00 98.12 98 ARG A N 1
ATOM 760 C CA . ARG A 1 98 ? -6.398 -12.502 -7.181 1.00 98.12 98 ARG A CA 1
ATOM 761 C C . ARG A 1 98 ? -5.969 -12.521 -5.716 1.00 98.12 98 ARG A C 1
ATOM 763 O O . ARG A 1 98 ? -6.716 -13.001 -4.868 1.00 98.12 98 ARG A O 1
ATOM 770 N N . LEU A 1 99 ? -4.786 -11.980 -5.410 1.00 96.38 99 LEU A N 1
ATOM 771 C CA . LEU A 1 99 ? -4.325 -11.815 -4.028 1.00 96.38 99 LEU A CA 1
ATOM 772 C C . LEU A 1 99 ? -5.269 -10.904 -3.243 1.00 96.38 99 LEU A C 1
ATOM 774 O O . LEU A 1 99 ? -5.659 -11.255 -2.133 1.00 96.38 99 LEU A O 1
ATOM 778 N N . ARG A 1 100 ? -5.689 -9.787 -3.844 1.00 96.19 100 ARG A N 1
ATOM 779 C CA . ARG A 1 100 ? -6.674 -8.867 -3.273 1.00 96.19 100 ARG A CA 1
ATOM 780 C C . ARG A 1 100 ? -7.969 -9.587 -2.927 1.00 96.19 100 ARG A C 1
ATOM 782 O O . ARG A 1 100 ? -8.423 -9.502 -1.795 1.00 96.19 100 ARG A O 1
ATOM 789 N N . GLU A 1 101 ? -8.543 -10.315 -3.882 1.00 97.12 101 GLU A N 1
ATOM 790 C CA . GLU A 1 101 ? -9.786 -11.066 -3.686 1.00 97.12 101 GLU A CA 1
ATOM 791 C C . GLU A 1 101 ? -9.657 -12.103 -2.563 1.00 97.12 101 GLU A C 1
ATOM 793 O O . GLU A 1 101 ? -10.475 -12.122 -1.640 1.00 97.12 101 GLU A O 1
ATOM 798 N N . ALA A 1 102 ? -8.589 -12.905 -2.584 1.00 96.25 102 ALA A N 1
ATOM 799 C CA . ALA A 1 102 ? -8.317 -13.878 -1.532 1.00 96.25 102 ALA A CA 1
ATOM 800 C C . ALA A 1 102 ? -8.204 -13.198 -0.156 1.00 96.25 102 ALA A C 1
ATOM 802 O O . ALA A 1 102 ? -8.826 -13.644 0.809 1.00 96.25 102 ALA A O 1
ATOM 803 N N . TRP A 1 103 ? -7.486 -12.078 -0.068 1.00 95.81 103 TRP A N 1
ATOM 804 C CA . TRP A 1 103 ? -7.299 -11.335 1.177 1.00 95.81 103 TRP A CA 1
ATOM 805 C C . TRP A 1 103 ? -8.600 -10.708 1.696 1.00 95.81 103 TRP A C 1
ATOM 807 O O . TRP A 1 103 ? -8.925 -10.817 2.882 1.00 95.81 103 TRP A O 1
ATOM 817 N N . THR A 1 104 ? -9.401 -10.112 0.810 1.00 94.50 104 THR A N 1
ATOM 818 C CA . THR A 1 104 ? -10.727 -9.576 1.140 1.00 94.50 104 THR A CA 1
ATOM 819 C C . THR A 1 104 ? -11.666 -10.678 1.630 1.00 94.50 104 THR A C 1
ATOM 821 O O . THR A 1 104 ? -12.330 -10.483 2.644 1.00 94.50 104 THR A O 1
ATOM 824 N N . SER A 1 105 ? -11.651 -11.859 1.004 1.00 95.69 105 SER A N 1
ATOM 825 C CA . SER A 1 105 ? -12.493 -13.004 1.392 1.00 95.69 105 SER A CA 1
ATOM 826 C C . SER A 1 105 ? -12.065 -13.725 2.676 1.00 95.69 105 SER A C 1
ATOM 828 O O . SER A 1 105 ? -12.855 -14.476 3.245 1.00 95.69 105 SER A O 1
ATOM 830 N N . HIS A 1 106 ? -10.829 -13.519 3.145 1.00 96.06 106 HIS A N 1
ATOM 831 C CA . HIS A 1 106 ? -10.305 -14.222 4.318 1.00 96.06 106 HIS A CA 1
ATOM 832 C C . HIS A 1 106 ? -11.177 -13.946 5.569 1.00 96.06 106 HIS A C 1
ATOM 834 O O . HIS A 1 106 ? -11.628 -12.819 5.744 1.00 96.06 106 HIS A O 1
ATOM 840 N N . PRO A 1 107 ? -11.449 -14.909 6.464 1.00 95.44 107 PRO A N 1
ATOM 841 C CA . PRO A 1 107 ? -12.401 -14.697 7.565 1.00 95.44 107 PRO A CA 1
ATOM 842 C C . PRO A 1 107 ? -11.846 -13.874 8.739 1.00 95.44 107 PRO A C 1
ATOM 844 O O . PRO A 1 107 ? -12.597 -13.507 9.640 1.00 95.44 107 PRO A O 1
ATOM 847 N N . ASP A 1 108 ? -10.539 -13.607 8.756 1.00 94.94 108 ASP A N 1
ATOM 848 C CA . ASP A 1 108 ? -9.891 -12.881 9.850 1.00 94.94 108 ASP A CA 1
ATOM 849 C C . ASP A 1 108 ? -10.418 -11.457 10.033 1.00 94.94 108 ASP A C 1
ATOM 851 O O . ASP A 1 108 ? -10.886 -10.797 9.105 1.00 94.94 108 ASP A O 1
ATOM 855 N N . HIS A 1 109 ? -10.247 -10.948 11.251 1.00 92.38 109 HIS A N 1
ATOM 856 C CA . HIS A 1 109 ? -10.612 -9.584 11.596 1.00 92.38 109 HIS A CA 1
ATOM 857 C C . HIS A 1 109 ? -9.910 -8.556 10.693 1.00 92.38 109 HIS A C 1
ATOM 859 O O . HIS A 1 109 ? -8.708 -8.646 10.432 1.00 92.38 109 HIS A O 1
ATOM 865 N N . THR A 1 110 ? -10.634 -7.521 10.277 1.00 92.50 110 THR A N 1
ATOM 866 C CA . THR A 1 110 ? -10.158 -6.500 9.329 1.00 92.50 110 THR A CA 1
ATOM 867 C C . THR A 1 110 ? -8.899 -5.770 9.812 1.00 92.50 110 THR A C 1
ATOM 869 O O . THR A 1 110 ? -7.947 -5.627 9.052 1.00 92.50 110 THR A O 1
ATOM 872 N N . ILE A 1 111 ? -8.810 -5.420 11.101 1.00 90.31 111 ILE A N 1
ATOM 873 C CA . ILE A 1 111 ? -7.572 -4.872 11.705 1.00 90.31 111 ILE A CA 1
ATOM 874 C C . ILE A 1 111 ? -6.377 -5.819 11.546 1.00 90.31 111 ILE A C 1
ATOM 876 O O . ILE A 1 111 ? -5.272 -5.364 11.256 1.00 90.31 111 ILE A O 1
ATOM 880 N N . LEU A 1 112 ? -6.572 -7.128 11.749 1.00 92.94 112 LEU A N 1
ATOM 881 C CA . LEU A 1 112 ? -5.491 -8.104 11.605 1.00 92.94 112 LEU A CA 1
ATOM 882 C C . LEU A 1 112 ? -5.024 -8.151 10.149 1.00 92.94 112 LEU A C 1
ATOM 884 O O . LEU A 1 112 ? -3.824 -8.072 9.891 1.00 92.94 112 LEU A O 1
ATOM 888 N N . LYS A 1 113 ? -5.967 -8.188 9.202 1.00 94.12 113 LYS A N 1
ATOM 889 C CA . LYS A 1 113 ? -5.662 -8.137 7.769 1.00 94.12 113 LYS A CA 1
ATOM 890 C C . LYS A 1 113 ? -4.903 -6.873 7.375 1.00 94.12 113 LYS A C 1
ATOM 892 O O . LYS A 1 113 ? -3.918 -6.983 6.649 1.00 94.12 113 LYS A O 1
ATOM 897 N N . ALA A 1 114 ? -5.342 -5.703 7.845 1.00 93.19 114 ALA A N 1
ATOM 898 C CA . ALA A 1 114 ? -4.690 -4.421 7.577 1.00 93.19 114 ALA A CA 1
ATOM 899 C C . ALA A 1 114 ? -3.263 -4.400 8.145 1.00 93.19 114 ALA A C 1
ATOM 901 O O . ALA A 1 114 ? -2.308 -4.157 7.415 1.00 93.19 114 ALA A O 1
ATOM 902 N N . MET A 1 115 ? -3.095 -4.779 9.417 1.00 93.81 115 MET A N 1
ATOM 903 C CA . MET A 1 115 ? -1.786 -4.834 10.079 1.00 93.81 115 MET A CA 1
ATOM 904 C C . MET A 1 115 ? -0.809 -5.780 9.368 1.00 93.81 115 MET A C 1
ATOM 906 O O . MET A 1 115 ? 0.372 -5.455 9.220 1.00 93.81 115 MET A O 1
ATOM 910 N N . VAL A 1 116 ? -1.283 -6.947 8.923 1.00 95.62 116 VAL A N 1
ATOM 911 C CA . VAL A 1 116 ? -0.446 -7.911 8.200 1.00 95.62 116 VAL A CA 1
ATOM 912 C C . VAL A 1 116 ? -0.110 -7.403 6.799 1.00 95.62 116 VAL A C 1
ATOM 914 O O . VAL A 1 116 ? 1.054 -7.487 6.412 1.00 95.62 116 VAL A O 1
ATOM 917 N N . ALA A 1 117 ? -1.072 -6.837 6.064 1.00 94.56 117 ALA A N 1
ATOM 918 C CA . ALA A 1 117 ? -0.821 -6.250 4.749 1.00 94.56 117 ALA A CA 1
ATOM 919 C C . ALA A 1 117 ? 0.214 -5.118 4.833 1.00 94.56 117 ALA A C 1
ATOM 921 O O . ALA A 1 117 ? 1.209 -5.148 4.111 1.00 94.56 117 ALA A O 1
ATOM 922 N N . GLU A 1 118 ? 0.068 -4.187 5.777 1.00 94.06 118 GLU A N 1
ATOM 923 C CA . GLU A 1 118 ? 1.047 -3.115 5.973 1.00 94.06 118 GLU A CA 1
ATOM 924 C C . GLU A 1 118 ? 2.452 -3.653 6.235 1.00 94.06 118 GLU A C 1
ATOM 926 O O . GLU A 1 118 ? 3.407 -3.250 5.575 1.00 94.06 118 GLU A O 1
ATOM 931 N N . ARG A 1 119 ? 2.603 -4.611 7.153 1.00 94.88 119 ARG A N 1
ATOM 932 C CA . ARG A 1 119 ? 3.931 -5.104 7.547 1.00 94.88 119 ARG A CA 1
ATOM 933 C C . ARG A 1 119 ? 4.581 -6.025 6.521 1.00 94.88 119 ARG A C 1
ATOM 935 O O . ARG A 1 119 ? 5.803 -6.011 6.401 1.00 94.88 119 ARG A O 1
ATOM 942 N N . ALA A 1 120 ? 3.797 -6.848 5.829 1.00 94.19 120 ALA A N 1
ATOM 943 C CA . ALA A 1 120 ? 4.318 -7.842 4.893 1.00 94.19 120 ALA A CA 1
ATOM 944 C C . ALA A 1 120 ? 4.473 -7.296 3.467 1.00 94.19 120 ALA A C 1
ATOM 946 O O . ALA A 1 120 ? 5.324 -7.782 2.723 1.00 94.19 120 ALA A O 1
ATOM 947 N N . ILE A 1 121 ? 3.663 -6.304 3.087 1.00 94.88 121 ILE A N 1
ATOM 948 C CA . ILE A 1 121 ? 3.606 -5.763 1.725 1.00 94.88 121 ILE A CA 1
ATOM 949 C C . ILE A 1 121 ? 4.157 -4.334 1.722 1.00 94.88 121 ILE A C 1
ATOM 951 O O . ILE A 1 121 ? 5.229 -4.090 1.164 1.00 94.88 121 ILE A O 1
ATOM 955 N N . PHE A 1 122 ? 3.488 -3.395 2.393 1.00 94.88 122 PHE A N 1
ATOM 956 C CA . PHE A 1 122 ? 3.785 -1.963 2.242 1.00 94.88 122 PHE A CA 1
ATOM 957 C C . PHE A 1 122 ? 5.098 -1.526 2.899 1.00 94.88 122 PHE A C 1
ATOM 959 O O . PHE A 1 122 ? 5.894 -0.799 2.300 1.00 94.88 122 PHE A O 1
ATOM 966 N N . PHE A 1 123 ? 5.418 -2.073 4.070 1.00 94.69 123 PHE A N 1
ATOM 967 C CA . PHE A 1 123 ? 6.686 -1.826 4.763 1.00 94.69 123 PHE A CA 1
ATOM 968 C C . PHE A 1 123 ? 7.885 -2.456 4.042 1.00 94.69 123 PHE A C 1
ATOM 970 O O . PHE A 1 123 ? 9.027 -2.166 4.394 1.00 94.69 123 PHE A O 1
ATOM 977 N N . VAL A 1 124 ? 7.643 -3.282 3.020 1.00 95.38 124 VAL A N 1
ATOM 978 C CA . VAL A 1 124 ? 8.678 -3.859 2.157 1.00 95.38 124 VAL A CA 1
ATOM 979 C C . VAL A 1 124 ? 8.764 -3.095 0.834 1.00 95.38 124 VAL A C 1
ATOM 981 O O . VAL A 1 124 ? 9.855 -2.668 0.445 1.00 95.38 124 VAL A O 1
ATOM 984 N N . LEU A 1 125 ? 7.635 -2.869 0.153 1.00 95.56 125 LEU A N 1
ATOM 985 C CA . LEU A 1 125 ? 7.635 -2.248 -1.174 1.00 95.56 125 LEU A CA 1
ATOM 986 C C . LEU A 1 125 ? 7.928 -0.745 -1.142 1.00 95.56 125 LEU A C 1
ATOM 988 O O . LEU A 1 125 ? 8.651 -0.271 -2.015 1.00 95.56 125 LEU A O 1
ATOM 992 N N . LEU A 1 126 ? 7.455 0.011 -0.141 1.00 95.38 126 LEU A N 1
ATOM 993 C CA . LEU A 1 126 ? 7.707 1.458 -0.092 1.00 95.38 126 LEU A CA 1
ATOM 994 C C . LEU A 1 126 ? 9.206 1.763 0.103 1.00 95.38 126 LEU A C 1
ATOM 996 O O . LEU A 1 126 ? 9.758 2.579 -0.642 1.00 95.38 126 LEU A O 1
ATOM 1000 N N . PRO A 1 127 ? 9.943 1.085 1.011 1.00 96.19 127 PRO A N 1
ATOM 1001 C CA . PRO A 1 127 ? 11.402 1.191 1.038 1.00 96.19 127 PRO A CA 1
ATOM 1002 C C . PRO A 1 127 ? 12.080 0.691 -0.242 1.00 96.19 127 PRO A C 1
ATOM 1004 O O . PRO A 1 127 ? 13.072 1.284 -0.669 1.00 96.19 127 PRO A O 1
ATOM 1007 N N . PHE A 1 128 ? 11.559 -0.368 -0.872 1.00 97.25 128 PHE A N 1
ATOM 1008 C CA . PHE A 1 128 ? 12.089 -0.866 -2.142 1.00 97.25 128 PHE A CA 1
ATOM 1009 C C . PHE A 1 128 ? 11.980 0.184 -3.260 1.00 97.25 128 PHE A C 1
ATOM 1011 O O . PHE A 1 128 ? 12.969 0.429 -3.955 1.00 97.25 128 PHE A O 1
ATOM 1018 N N . PHE A 1 129 ? 10.834 0.856 -3.386 1.00 97.00 129 PHE A N 1
ATOM 1019 C CA . PHE A 1 129 ? 10.625 1.976 -4.303 1.00 97.00 129 PHE A CA 1
ATOM 1020 C C . PHE A 1 129 ? 11.530 3.159 -3.980 1.00 97.00 129 PHE A C 1
ATOM 1022 O O . PHE A 1 129 ? 12.164 3.702 -4.880 1.00 97.00 129 PHE A O 1
ATOM 1029 N N . ARG A 1 130 ? 11.697 3.509 -2.701 1.00 95.94 130 ARG A N 1
ATOM 1030 C CA . ARG A 1 130 ? 12.642 4.564 -2.308 1.00 95.94 130 ARG A CA 1
ATOM 1031 C C . ARG A 1 130 ? 14.083 4.249 -2.718 1.00 95.94 130 ARG A C 1
ATOM 1033 O O . ARG A 1 130 ? 14.815 5.146 -3.131 1.00 95.94 130 ARG A O 1
ATOM 1040 N N . ALA A 1 131 ? 14.495 2.988 -2.605 1.00 96.38 131 ALA A N 1
ATOM 1041 C CA . ALA A 1 131 ? 15.863 2.567 -2.894 1.00 96.38 131 ALA A CA 1
ATOM 1042 C C . ALA A 1 131 ? 16.148 2.362 -4.393 1.00 96.38 131 ALA A C 1
ATOM 1044 O O . ALA A 1 131 ? 17.282 2.575 -4.825 1.00 96.38 131 ALA A O 1
ATOM 1045 N N . ASN A 1 132 ? 15.157 1.926 -5.177 1.00 97.75 132 ASN A N 1
ATOM 1046 C CA . ASN A 1 132 ? 15.367 1.477 -6.560 1.00 97.75 132 ASN A CA 1
ATOM 1047 C C . ASN A 1 132 ? 14.552 2.248 -7.605 1.00 97.75 132 ASN A C 1
ATOM 1049 O O . ASN A 1 132 ? 14.835 2.132 -8.796 1.00 97.75 132 ASN A O 1
ATOM 1053 N N . GLY A 1 133 ? 13.561 3.019 -7.175 1.00 95.69 133 GLY A N 1
ATOM 1054 C CA . GLY A 1 133 ? 12.735 3.860 -8.025 1.00 95.69 133 GLY A CA 1
ATOM 1055 C C . GLY A 1 133 ? 13.350 5.226 -8.318 1.00 95.69 133 GLY A C 1
ATOM 1056 O O . GLY A 1 133 ? 14.438 5.588 -7.839 1.00 95.69 133 GLY A O 1
ATOM 1057 N N . ASP A 1 134 ? 12.614 5.988 -9.119 1.00 95.44 134 ASP A N 1
ATOM 1058 C CA . ASP A 1 134 ? 12.940 7.361 -9.476 1.00 95.44 134 ASP A CA 1
ATOM 1059 C C . ASP A 1 134 ? 12.590 8.360 -8.355 1.00 95.44 134 ASP A C 1
ATOM 1061 O O . ASP A 1 134 ? 12.281 7.995 -7.217 1.00 95.44 134 ASP A O 1
ATOM 1065 N N . ALA A 1 135 ? 12.682 9.654 -8.664 1.00 92.56 135 ALA A N 1
ATOM 1066 C CA . ALA A 1 135 ? 12.342 10.705 -7.715 1.00 92.56 135 ALA A CA 1
ATOM 1067 C C . ALA A 1 135 ? 10.856 10.691 -7.318 1.00 92.56 135 ALA A C 1
ATOM 1069 O O . ALA A 1 135 ? 10.566 10.969 -6.158 1.00 92.56 135 ALA A O 1
ATOM 1070 N N . GLY A 1 136 ? 9.939 10.344 -8.229 1.00 92.50 136 GLY A N 1
ATOM 1071 C CA . GLY A 1 136 ? 8.503 10.277 -7.952 1.00 92.50 136 GLY A CA 1
ATOM 1072 C C . GLY A 1 136 ? 8.153 9.141 -6.994 1.00 92.50 136 GLY A C 1
ATOM 1073 O O . GLY A 1 136 ? 7.476 9.347 -5.993 1.00 92.50 136 GLY A O 1
ATOM 1074 N N . MET A 1 137 ? 8.710 7.954 -7.217 1.00 95.19 137 MET A N 1
ATOM 1075 C CA . MET A 1 137 ? 8.536 6.803 -6.327 1.00 95.19 137 MET A CA 1
ATOM 1076 C C . MET A 1 137 ? 9.083 7.046 -4.913 1.00 95.19 137 MET A C 1
ATOM 1078 O O . MET A 1 137 ? 8.585 6.474 -3.945 1.00 95.19 137 MET A O 1
ATOM 1082 N N . ARG A 1 138 ? 10.098 7.907 -4.762 1.00 93.06 138 ARG A N 1
ATOM 1083 C CA . ARG A 1 138 ? 10.676 8.246 -3.450 1.00 93.06 138 ARG A CA 1
ATOM 1084 C C . ARG A 1 138 ? 9.784 9.130 -2.587 1.00 93.06 138 ARG A C 1
ATOM 1086 O O . ARG A 1 138 ? 10.033 9.206 -1.384 1.00 93.06 138 ARG A O 1
ATOM 1093 N N . THR A 1 139 ? 8.810 9.819 -3.180 1.00 89.75 139 THR A N 1
ATOM 1094 C CA . THR A 1 139 ? 7.902 10.715 -2.449 1.00 89.75 139 THR A CA 1
ATOM 1095 C C . THR A 1 139 ? 6.632 10.024 -1.968 1.00 89.75 139 THR A C 1
ATOM 1097 O O . THR A 1 139 ? 5.888 10.633 -1.202 1.00 89.75 139 THR A O 1
ATOM 1100 N N . VAL A 1 140 ? 6.402 8.766 -2.361 1.00 90.00 140 VAL A N 1
ATOM 1101 C CA . VAL A 1 140 ? 5.328 7.938 -1.803 1.00 90.00 140 VAL A CA 1
ATOM 1102 C C . VAL A 1 140 ? 5.702 7.601 -0.357 1.00 90.00 140 VAL A C 1
ATOM 1104 O O . VAL A 1 140 ? 6.685 6.889 -0.107 1.00 90.00 140 VAL A O 1
ATOM 1107 N N . SER A 1 141 ? 4.985 8.227 0.583 1.00 74.81 141 SER A N 1
ATOM 1108 C CA . SER A 1 141 ? 5.216 8.080 2.025 1.00 74.81 141 SER A CA 1
ATOM 1109 C C . SER A 1 141 ? 4.585 6.817 2.572 1.00 74.81 141 SER A C 1
ATOM 1111 O O . SER A 1 141 ? 3.644 6.326 1.932 1.00 74.81 141 SER A O 1
#

Radius of gyration: 15.82 Å; chains: 1; bounding box: 37×31×43 Å

Secondary structure (DSSP, 8-state):
--HHHHHHTTPPP---------PPPTT-HHHHHHHHHGGGGHHHHHHHHHHHHTSS--GGGHHHHHHHHHHHHHHHHHHHHHHHHH---HHHHHHHHHHHHHHHH--S-HHHHHHHHIIIIIHHHHHHHHHHS-TTGGG--

Foldseek 3Di:
DDPLVVVVVPDDDDAADQDAFDDWAPPCLVVLQLLLLLLLLLVLLLVLLVVVLVDDDDPSNNVSSVVVSVLSVRLSVLSVSVCVRSPHDVVSNVVSVVVNVCLSPDPDRSVVSNVCCCVVRVVPSLVVCCVTGDPSSVRND

pLDDT: mean 93.52, std 4.19, range [72.75, 98.25]